Protein AF-A0A7W1HF82-F1 (afdb_monomer)

Sequence (136 aa):
MPLNVRRFCTSILLIFTVSILTFAQTLGDVMRERVAKAKAFIAIRNYNAAIYELENIRRETSDPTVNGVINVLLVNSFLEQGDYKRAQDFLTELSKSNKQGAAANYLAAAGQVVKGTRNQIERYRALGLSVADRNL

Mean predicted aligned error: 10.65 Å

Foldseek 3Di:
DDPVVVVVVVVVVVVVVVVVVVPCCDPVNVLVVLLVVLVVCVVVLVLVVSLVSLVVSCVVDPDPVSVLSSLQSNLLSCVSVVVVVVNVVSLVVLVPDPDVCSVVSSVSNVVSVVVSVVVVQVVCVVVVHHPPDPPD

Nearest PDB structures (foldseek):
  2xev-assembly1_A  TM=6.639E-01  e=3.266E-01  Xanthomonas campestris
  3qky-assembly1_A  TM=6.541E-01  e=5.339E-01  Rhodothermus marinus DSM 4252
  4lct-assembly1_A  TM=6.689E-01  e=9.737E-01  Arabidopsis thaliana
  4lct-assembly2_D  TM=6.231E-01  e=9.737E-01  Arabidopsis thaliana
  5efr-assembly1_A  TM=5.775E-01  e=1.507E+00  Rhodothermus marinus

Solvent-accessible surface area (backbone atoms only — not comparable to full-atom values): 7638 Å² total; per-residue (Å²): 133,71,74,68,58,60,58,53,52,51,52,52,50,48,51,51,53,55,59,57,69,76,69,68,75,47,76,67,53,56,52,50,50,52,53,50,53,27,51,52,26,48,74,72,66,38,37,70,64,17,48,54,51,44,55,51,51,53,74,74,50,86,52,68,68,61,45,40,55,42,49,30,53,46,35,42,39,27,52,77,72,65,38,54,65,61,33,51,53,52,50,53,51,35,67,69,42,87,52,91,62,22,69,60,40,31,51,56,24,51,48,41,55,57,50,50,52,50,56,50,52,52,54,37,44,75,72,74,45,56,94,82,51,89,86,119

pLDDT: mean 84.35, std 15.28, range [48.22, 97.81]

Structure (mmCIF, N/CA/C/O backbone):
data_AF-A0A7W1HF82-F1
#
_entry.id   AF-A0A7W1HF82-F1
#
loop_
_atom_site.group_PDB
_atom_site.id
_atom_site.type_symbol
_atom_site.label_atom_id
_atom_site.label_alt_id
_atom_site.label_comp_id
_atom_site.label_asym_id
_atom_site.label_entity_id
_atom_site.label_seq_id
_atom_site.pdbx_PDB_ins_code
_atom_site.Cartn_x
_atom_site.Cartn_y
_atom_site.Cartn_z
_atom_site.occupancy
_atom_site.B_iso_or_equiv
_atom_site.auth_seq_id
_atom_site.auth_comp_id
_atom_site.auth_asym_id
_atom_site.auth_atom_id
_atom_site.pdbx_PDB_model_num
ATOM 1 N N . MET A 1 1 ? 43.810 -28.353 -42.977 1.00 57.53 1 MET A N 1
ATOM 2 C CA . MET A 1 1 ? 43.578 -27.633 -41.702 1.00 57.53 1 MET A CA 1
ATOM 3 C C . MET A 1 1 ? 43.401 -28.653 -40.582 1.00 57.53 1 MET A C 1
ATOM 5 O O . MET A 1 1 ? 42.620 -29.578 -40.780 1.00 57.53 1 MET A O 1
ATOM 9 N N . PRO A 1 2 ? 44.132 -28.548 -39.459 1.00 58.28 2 PRO A N 1
ATOM 10 C CA . PRO A 1 2 ? 44.106 -29.558 -38.401 1.00 58.28 2 PRO A CA 1
ATOM 11 C C . PRO A 1 2 ? 42.778 -29.521 -37.622 1.00 58.28 2 PRO A C 1
ATOM 13 O O . PRO A 1 2 ? 42.306 -28.452 -37.232 1.00 58.28 2 PRO A O 1
ATOM 16 N N . LEU A 1 3 ? 42.178 -30.697 -37.389 1.00 56.59 3 LEU A N 1
ATOM 17 C CA . LEU A 1 3 ? 40.855 -30.889 -36.762 1.00 56.59 3 LEU A CA 1
ATOM 18 C C . LEU A 1 3 ? 40.679 -30.190 -35.395 1.00 56.59 3 LEU A C 1
ATOM 20 O O . LEU A 1 3 ? 39.550 -29.896 -35.002 1.00 56.59 3 LEU A O 1
ATOM 24 N N . ASN A 1 4 ? 41.776 -29.902 -34.686 1.00 57.59 4 ASN A N 1
ATOM 25 C CA . ASN A 1 4 ? 41.755 -29.273 -33.362 1.00 57.59 4 ASN A CA 1
ATOM 26 C C . ASN A 1 4 ? 41.256 -27.819 -33.365 1.00 57.59 4 ASN A C 1
ATOM 28 O O . ASN A 1 4 ? 40.646 -27.393 -32.390 1.00 57.59 4 ASN A O 1
ATOM 32 N N . VAL A 1 5 ? 41.429 -27.070 -34.460 1.00 56.94 5 VAL A N 1
ATOM 33 C CA . VAL A 1 5 ? 41.016 -25.651 -34.529 1.00 56.94 5 VAL A CA 1
ATOM 34 C C . VAL A 1 5 ? 39.493 -25.517 -34.643 1.00 56.94 5 VAL A C 1
ATOM 36 O O . VAL A 1 5 ? 38.888 -24.634 -34.039 1.00 56.94 5 VAL A O 1
ATOM 39 N N . ARG A 1 6 ? 38.844 -26.451 -35.352 1.00 55.50 6 ARG A N 1
ATOM 40 C CA . ARG A 1 6 ? 37.384 -26.463 -35.539 1.00 55.50 6 ARG A CA 1
ATOM 41 C C . ARG A 1 6 ? 36.634 -26.705 -34.228 1.00 55.50 6 ARG A C 1
ATOM 43 O O . ARG A 1 6 ? 35.646 -26.028 -33.981 1.00 55.50 6 ARG A O 1
ATOM 50 N N . ARG A 1 7 ? 37.127 -27.621 -33.384 1.00 56.50 7 ARG A N 1
ATOM 51 C CA . ARG A 1 7 ? 36.520 -27.936 -32.076 1.00 56.50 7 ARG A CA 1
ATOM 52 C C . ARG A 1 7 ? 36.681 -26.798 -31.067 1.00 56.50 7 ARG A C 1
ATOM 54 O O . ARG A 1 7 ? 35.771 -26.537 -30.286 1.00 56.50 7 ARG A O 1
ATOM 61 N N . PHE A 1 8 ? 37.812 -26.096 -31.119 1.00 59.34 8 PHE A N 1
ATOM 62 C CA . PHE A 1 8 ? 38.079 -24.954 -30.247 1.00 59.34 8 PHE A CA 1
ATOM 63 C C . PHE A 1 8 ? 37.185 -23.754 -30.594 1.00 59.34 8 PHE A C 1
ATOM 65 O O . PHE A 1 8 ? 36.561 -23.174 -29.709 1.00 59.34 8 PHE A O 1
ATOM 72 N N . CYS A 1 9 ? 37.025 -23.443 -31.887 1.00 57.34 9 CYS A N 1
ATOM 73 C CA . CYS A 1 9 ? 36.110 -22.391 -32.337 1.00 57.34 9 CYS A CA 1
ATOM 74 C C . CYS A 1 9 ? 34.643 -22.708 -32.025 1.00 57.34 9 CYS A C 1
ATOM 76 O O . CYS A 1 9 ? 33.918 -21.808 -31.615 1.00 57.34 9 CYS A O 1
ATOM 78 N N . THR A 1 10 ? 34.199 -23.964 -32.161 1.00 60.69 10 THR A N 1
ATOM 79 C CA . THR A 1 10 ? 32.814 -24.328 -31.823 1.00 60.69 10 THR A CA 1
ATOM 80 C C . THR A 1 10 ? 32.532 -24.216 -30.330 1.00 60.69 10 THR A C 1
ATOM 82 O O . THR A 1 10 ? 31.460 -23.747 -29.969 1.00 60.69 10 THR A O 1
ATOM 85 N N . SER A 1 11 ? 33.479 -24.576 -29.456 1.00 58.91 11 SER A N 1
ATOM 86 C CA . SER A 1 11 ? 33.289 -24.442 -28.005 1.00 58.91 11 SER A CA 1
ATOM 87 C C . SER A 1 11 ? 33.303 -22.986 -27.544 1.00 58.91 11 SER A C 1
ATOM 89 O O . SER A 1 11 ? 32.478 -22.611 -26.718 1.00 58.91 11 SER A O 1
ATOM 91 N N . ILE A 1 12 ? 34.181 -22.145 -28.103 1.00 60.81 12 ILE A N 1
ATOM 92 C CA . ILE A 1 12 ? 34.196 -20.707 -27.793 1.00 60.81 12 ILE A CA 1
ATOM 93 C C . ILE A 1 12 ? 32.895 -20.051 -28.259 1.00 60.81 12 ILE A C 1
ATOM 95 O O . ILE A 1 12 ? 32.305 -19.284 -27.506 1.00 60.81 12 ILE A O 1
ATOM 99 N N . LEU A 1 13 ? 32.410 -20.390 -29.456 1.00 58.94 13 LEU A N 1
ATOM 100 C CA . LEU A 1 13 ? 31.159 -19.848 -29.984 1.00 58.94 13 LEU A CA 1
ATOM 101 C C . LEU A 1 13 ? 29.948 -20.302 -29.154 1.00 58.94 13 LEU A C 1
ATOM 103 O O . LEU A 1 13 ? 29.063 -19.496 -28.894 1.00 58.94 13 LEU A O 1
ATOM 107 N N . LEU A 1 14 ? 29.942 -21.550 -28.668 1.00 57.41 14 LEU A N 1
ATOM 108 C CA . LEU A 1 14 ? 28.874 -22.082 -27.817 1.00 57.41 14 LEU A CA 1
ATOM 109 C C . LEU A 1 14 ? 28.864 -21.399 -26.439 1.00 57.41 14 LEU A C 1
ATOM 111 O O . LEU A 1 14 ? 27.808 -20.957 -25.991 1.00 57.41 14 LEU A O 1
ATOM 115 N N . ILE A 1 15 ? 30.033 -21.201 -25.819 1.00 59.25 15 ILE A N 1
ATOM 116 C CA . ILE A 1 15 ? 30.168 -20.425 -24.574 1.00 59.25 15 ILE A CA 1
ATOM 117 C C . ILE A 1 15 ? 29.694 -18.983 -24.793 1.00 59.25 15 ILE A C 1
ATOM 119 O O . ILE A 1 15 ? 28.916 -18.473 -23.993 1.00 59.25 15 ILE A O 1
ATOM 123 N N . PHE A 1 16 ? 30.071 -18.353 -25.908 1.00 53.25 16 PHE A N 1
ATOM 124 C CA . PHE A 1 16 ? 29.639 -16.992 -26.231 1.00 53.25 16 PHE A CA 1
ATOM 125 C C . PHE A 1 16 ? 28.116 -16.903 -26.432 1.00 53.25 16 PHE A C 1
ATOM 127 O O . PHE A 1 16 ? 27.483 -15.984 -25.923 1.00 53.25 16 PHE A O 1
ATOM 134 N N . THR A 1 17 ? 27.492 -17.886 -27.092 1.00 51.75 17 THR A N 1
ATOM 135 C CA . THR A 1 17 ? 26.026 -17.925 -27.254 1.00 51.75 17 THR A CA 1
ATOM 136 C C . THR A 1 17 ? 25.278 -18.213 -25.952 1.00 51.75 17 THR A C 1
ATOM 138 O O . THR A 1 17 ? 24.205 -17.655 -25.738 1.00 51.75 17 THR A O 1
ATOM 141 N N . VAL A 1 18 ? 25.849 -19.019 -25.049 1.00 54.62 18 VAL A N 1
ATOM 142 C CA . VAL A 1 18 ? 25.272 -19.278 -23.718 1.00 54.62 18 VAL A CA 1
ATOM 143 C C . VAL A 1 18 ? 25.401 -18.044 -22.818 1.00 54.62 18 VAL A C 1
ATOM 145 O O . VAL A 1 18 ? 24.467 -17.736 -22.083 1.00 54.62 18 VAL A O 1
ATOM 148 N N . SER A 1 19 ? 26.496 -17.285 -22.925 1.00 50.91 19 SER A N 1
ATOM 149 C CA . SER A 1 19 ? 26.686 -16.018 -22.203 1.00 50.91 19 SER A CA 1
ATOM 150 C C . SER A 1 19 ? 25.795 -14.877 -22.707 1.00 50.91 19 SER A C 1
ATOM 152 O O . SER A 1 19 ? 25.441 -14.003 -21.922 1.00 50.91 19 SER A O 1
ATOM 154 N N . ILE A 1 20 ? 25.403 -14.870 -23.986 1.00 52.31 20 ILE A N 1
ATOM 155 C CA . ILE A 1 20 ? 24.463 -13.869 -24.523 1.00 52.31 20 ILE A CA 1
ATOM 156 C C . ILE A 1 20 ? 23.013 -14.198 -24.119 1.00 52.31 20 ILE A C 1
ATOM 158 O O . ILE A 1 20 ? 22.216 -13.284 -23.914 1.00 52.31 20 ILE A O 1
ATOM 162 N N . LEU A 1 21 ? 22.665 -15.480 -23.931 1.00 48.50 21 LEU A N 1
ATOM 163 C CA . LEU A 1 21 ? 21.313 -15.875 -23.512 1.00 48.50 21 LEU A CA 1
ATOM 164 C C . LEU A 1 21 ? 20.986 -15.522 -22.050 1.00 48.50 21 LEU A C 1
ATOM 166 O O . LEU A 1 21 ? 19.813 -15.390 -21.709 1.00 48.50 21 LEU A O 1
ATOM 170 N N . THR A 1 22 ? 21.989 -15.364 -21.183 1.00 48.22 22 THR A N 1
ATOM 171 C CA . THR A 1 22 ? 21.784 -15.056 -19.756 1.00 48.22 22 THR A CA 1
ATOM 172 C C . THR A 1 22 ? 21.674 -13.561 -19.445 1.00 48.22 22 THR A C 1
ATOM 174 O O . THR A 1 22 ? 21.414 -13.211 -18.297 1.00 48.22 22 THR A O 1
ATOM 177 N N . PHE A 1 23 ? 21.810 -12.673 -20.438 1.00 48.88 23 PHE A N 1
ATOM 178 C CA . PHE A 1 23 ? 21.820 -11.218 -20.227 1.00 48.88 23 PHE A CA 1
ATOM 179 C C . PHE A 1 23 ? 20.816 -10.452 -21.098 1.00 48.88 23 PHE A C 1
ATOM 181 O O . PHE A 1 23 ? 21.070 -9.338 -21.548 1.00 48.88 23 PHE A O 1
ATOM 188 N N . ALA A 1 24 ? 19.640 -11.037 -21.308 1.00 50.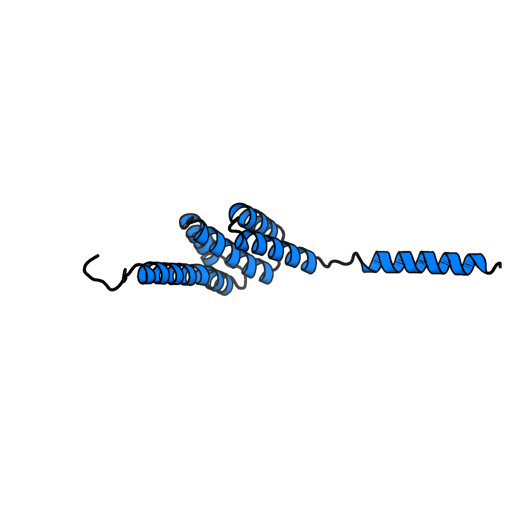09 24 ALA A N 1
ATOM 189 C CA . ALA A 1 24 ? 18.473 -10.323 -21.813 1.00 50.09 24 ALA A CA 1
ATOM 190 C C . ALA A 1 24 ? 17.378 -10.284 -20.738 1.00 50.09 24 ALA A C 1
ATOM 192 O O . ALA A 1 24 ? 16.240 -10.666 -20.993 1.00 50.09 24 ALA A O 1
ATOM 193 N N . GLN A 1 25 ? 17.710 -9.848 -19.514 1.00 57.31 25 GLN A N 1
ATOM 194 C CA . GLN A 1 25 ? 16.658 -9.388 -18.607 1.00 57.31 25 GLN A CA 1
ATOM 195 C C . GLN A 1 25 ? 16.015 -8.175 -19.272 1.00 57.31 25 GLN A C 1
ATOM 197 O O . GLN A 1 25 ? 16.652 -7.134 -19.451 1.00 57.31 25 GLN A O 1
ATOM 202 N N . THR A 1 26 ? 14.764 -8.317 -19.697 1.00 69.69 26 THR A N 1
ATOM 203 C CA . THR A 1 26 ? 14.035 -7.176 -20.238 1.00 69.69 26 THR A CA 1
ATOM 204 C C . THR A 1 26 ? 13.833 -6.160 -19.112 1.00 69.69 26 THR A C 1
ATOM 206 O O . THR A 1 26 ? 13.764 -6.521 -17.936 1.00 69.69 26 THR A O 1
ATOM 209 N N . LEU A 1 27 ? 13.709 -4.872 -19.439 1.00 71.69 27 LEU A N 1
ATOM 210 C CA . LEU A 1 27 ? 13.445 -3.832 -18.435 1.00 71.69 27 LEU A CA 1
ATOM 211 C C . LEU A 1 27 ? 12.202 -4.162 -17.574 1.00 71.69 27 LEU A C 1
ATOM 213 O O . LEU A 1 27 ? 12.150 -3.827 -16.392 1.00 71.69 27 LEU A O 1
ATOM 217 N N . GLY A 1 28 ? 11.232 -4.888 -18.141 1.00 75.75 28 GLY A N 1
ATOM 218 C CA . GLY A 1 28 ? 10.065 -5.398 -17.422 1.00 75.75 28 GLY A CA 1
ATOM 219 C C . GLY A 1 28 ? 10.388 -6.467 -16.370 1.00 75.75 28 GLY A C 1
ATOM 220 O O . GLY A 1 28 ? 9.766 -6.467 -15.306 1.00 75.75 28 GLY A O 1
ATOM 221 N N . ASP A 1 29 ? 11.368 -7.338 -16.617 1.00 83.38 29 ASP A N 1
ATOM 222 C CA . ASP A 1 29 ? 11.796 -8.365 -15.656 1.00 83.38 29 ASP A CA 1
ATOM 223 C C . ASP A 1 29 ? 12.480 -7.731 -14.445 1.00 83.38 29 ASP A C 1
ATOM 225 O O . ASP A 1 29 ? 12.139 -8.049 -13.305 1.00 83.38 29 ASP A O 1
ATOM 229 N N . VAL A 1 30 ? 13.351 -6.747 -14.688 1.00 86.88 30 VAL A N 1
ATOM 230 C CA . VAL A 1 30 ? 14.018 -5.976 -13.628 1.00 86.88 30 VAL A CA 1
ATOM 231 C C . VAL A 1 30 ? 12.990 -5.254 -12.754 1.00 86.88 30 VAL A C 1
ATOM 233 O O . VAL A 1 30 ? 13.052 -5.308 -11.525 1.00 86.88 30 VAL A O 1
ATOM 236 N N . MET A 1 31 ? 11.993 -4.606 -13.362 1.00 88.19 31 MET A N 1
ATOM 237 C CA . MET A 1 31 ? 10.948 -3.911 -12.602 1.00 88.19 31 MET A CA 1
ATOM 238 C C . MET A 1 31 ? 10.078 -4.880 -11.798 1.00 88.19 31 MET A C 1
ATOM 240 O O . MET A 1 31 ? 9.731 -4.592 -10.651 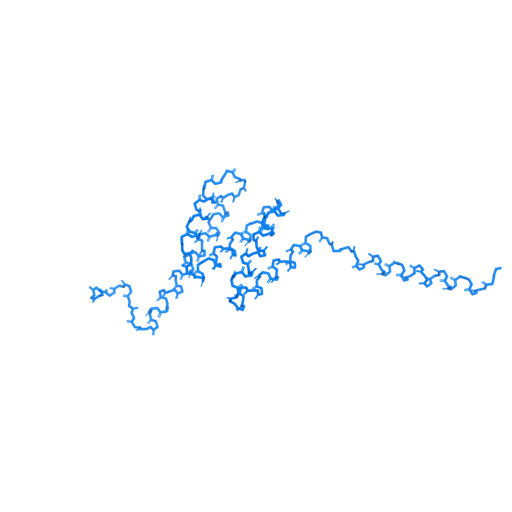1.00 88.19 31 MET A O 1
ATOM 244 N N . ARG A 1 32 ? 9.762 -6.055 -12.352 1.00 89.25 32 ARG A N 1
ATOM 245 C CA . ARG A 1 32 ? 9.016 -7.096 -11.637 1.00 89.25 32 ARG A CA 1
ATOM 246 C C . ARG A 1 32 ? 9.784 -7.605 -10.421 1.00 89.25 32 ARG A C 1
ATOM 248 O O . ARG A 1 32 ? 9.185 -7.757 -9.357 1.00 89.25 32 ARG A O 1
ATOM 255 N N . GLU A 1 33 ? 11.085 -7.837 -10.564 1.00 92.69 33 GLU A N 1
ATOM 256 C CA . GLU A 1 33 ? 11.957 -8.267 -9.472 1.00 92.69 33 GLU A CA 1
ATOM 257 C C . GLU A 1 33 ? 12.022 -7.213 -8.360 1.00 92.69 33 GLU A C 1
ATOM 259 O O . GLU A 1 33 ? 11.853 -7.533 -7.182 1.00 92.69 33 GLU A O 1
ATOM 264 N N . ARG A 1 34 ? 12.142 -5.932 -8.718 1.00 94.56 34 ARG A N 1
ATOM 265 C CA . ARG A 1 34 ? 12.126 -4.832 -7.741 1.00 94.56 34 ARG A CA 1
ATOM 266 C C . ARG A 1 34 ? 10.792 -4.700 -7.014 1.00 94.56 34 ARG A C 1
ATOM 268 O O . ARG A 1 34 ? 10.767 -4.534 -5.795 1.00 94.56 34 ARG A O 1
ATOM 275 N N . VAL A 1 35 ? 9.671 -4.849 -7.722 1.00 95.06 35 VAL A N 1
ATOM 276 C CA . VAL A 1 35 ? 8.346 -4.899 -7.085 1.00 95.06 35 VAL A CA 1
ATOM 277 C C . VAL A 1 35 ? 8.233 -6.119 -6.161 1.00 95.06 35 VAL A C 1
ATOM 279 O O . VAL A 1 35 ? 7.670 -6.009 -5.071 1.00 95.06 35 VAL A O 1
ATOM 282 N N . ALA A 1 36 ? 8.780 -7.275 -6.545 1.00 96.06 36 ALA A N 1
ATOM 283 C CA . ALA A 1 36 ? 8.808 -8.462 -5.690 1.00 96.06 36 ALA A CA 1
ATOM 284 C C . ALA A 1 36 ? 9.650 -8.236 -4.423 1.00 96.06 36 ALA A C 1
ATOM 286 O O . ALA A 1 36 ? 9.210 -8.583 -3.326 1.00 96.06 36 ALA A O 1
ATOM 287 N N . LYS A 1 37 ? 10.801 -7.568 -4.545 1.00 96.31 37 LYS A N 1
ATOM 288 C CA . LYS A 1 37 ? 11.641 -7.154 -3.415 1.00 96.31 37 LYS A CA 1
ATOM 289 C C . LYS A 1 37 ? 10.892 -6.222 -2.459 1.00 96.31 37 LYS A C 1
ATOM 291 O O . LYS A 1 37 ? 10.889 -6.458 -1.253 1.00 96.31 37 LYS A O 1
ATOM 296 N N . ALA A 1 38 ? 10.188 -5.215 -2.978 1.00 96.81 38 ALA A N 1
ATOM 297 C CA . ALA A 1 38 ? 9.348 -4.345 -2.157 1.00 96.81 38 ALA A CA 1
ATOM 298 C C . ALA A 1 38 ? 8.248 -5.127 -1.416 1.00 96.81 38 ALA A C 1
ATOM 300 O O . ALA A 1 38 ? 8.034 -4.918 -0.222 1.00 96.81 38 ALA A O 1
ATOM 301 N N . LYS A 1 39 ? 7.592 -6.086 -2.084 1.00 96.50 39 LYS A N 1
ATOM 302 C CA . LYS A 1 39 ? 6.606 -6.974 -1.444 1.00 96.50 39 LYS A CA 1
ATOM 303 C C . LYS A 1 39 ? 7.223 -7.828 -0.334 1.00 96.50 39 LYS A C 1
ATOM 305 O O . LYS A 1 39 ? 6.576 -8.027 0.691 1.00 96.50 39 LYS A O 1
ATOM 310 N N . ALA A 1 40 ? 8.458 -8.297 -0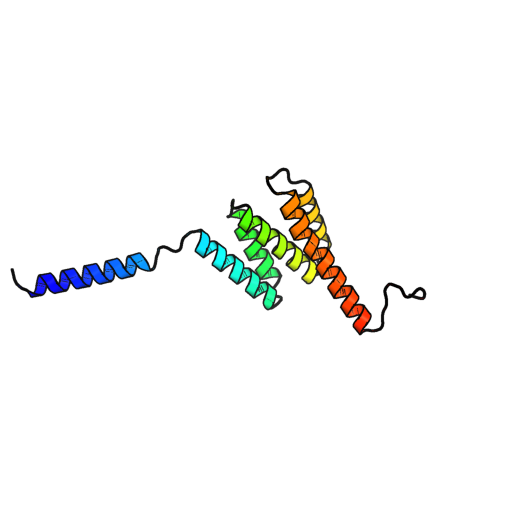.503 1.00 97.81 40 ALA A N 1
ATOM 311 C CA . ALA A 1 40 ? 9.168 -9.031 0.541 1.00 97.81 40 ALA A CA 1
ATOM 312 C C . ALA A 1 40 ? 9.420 -8.152 1.779 1.00 97.81 40 ALA A C 1
A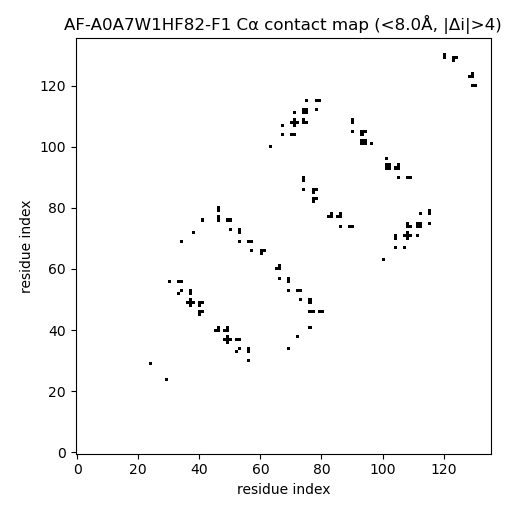TOM 314 O O . ALA A 1 40 ? 9.178 -8.603 2.896 1.00 97.81 40 ALA A O 1
ATOM 315 N N . PHE A 1 41 ? 9.805 -6.881 1.595 1.00 97.81 41 PHE A N 1
ATOM 316 C CA . PHE A 1 41 ? 9.927 -5.930 2.706 1.00 97.81 41 PHE A CA 1
ATOM 317 C C . PHE A 1 41 ? 8.600 -5.711 3.445 1.00 97.81 41 PHE A C 1
ATOM 319 O O . 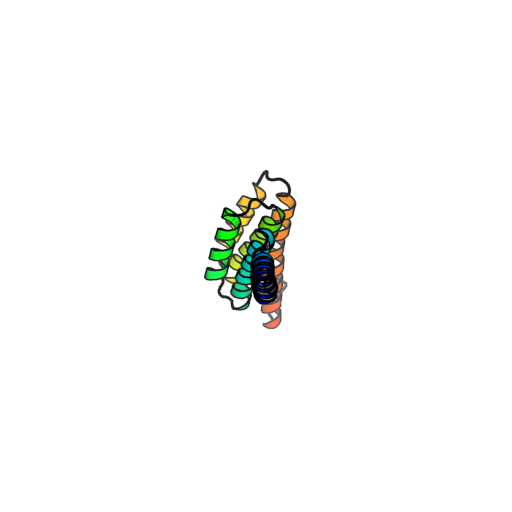PHE A 1 41 ? 8.586 -5.714 4.676 1.00 97.81 41 PHE A O 1
ATOM 326 N N . ILE A 1 42 ? 7.484 -5.590 2.717 1.00 96.44 42 ILE A N 1
ATOM 327 C CA . ILE A 1 42 ? 6.141 -5.495 3.314 1.00 96.44 42 ILE A CA 1
ATOM 328 C C . ILE A 1 42 ? 5.822 -6.756 4.129 1.00 96.44 42 ILE A C 1
ATOM 330 O O . ILE A 1 42 ? 5.343 -6.650 5.256 1.00 96.44 42 ILE A O 1
ATOM 334 N N . ALA A 1 43 ? 6.126 -7.946 3.599 1.00 96.38 43 ALA A N 1
ATOM 335 C CA . ALA A 1 43 ? 5.842 -9.218 4.266 1.00 96.38 43 ALA A CA 1
ATOM 336 C C . ALA A 1 43 ? 6.560 -9.358 5.620 1.00 96.38 43 ALA A C 1
ATOM 338 O O . ALA A 1 43 ? 5.981 -9.876 6.572 1.00 96.38 43 ALA A O 1
ATOM 339 N N . ILE A 1 44 ? 7.788 -8.841 5.730 1.00 96.81 44 ILE A N 1
ATOM 340 C CA . ILE A 1 44 ? 8.549 -8.811 6.991 1.00 96.81 44 ILE A CA 1
ATOM 341 C C . ILE A 1 44 ? 8.293 -7.543 7.826 1.00 96.81 44 ILE A C 1
ATOM 343 O O . ILE A 1 44 ? 9.034 -7.272 8.768 1.00 96.81 44 ILE A O 1
ATOM 347 N N . ARG A 1 45 ? 7.263 -6.752 7.488 1.00 95.06 45 ARG A N 1
ATOM 348 C CA . ARG A 1 45 ? 6.883 -5.485 8.147 1.00 95.06 45 ARG A CA 1
ATOM 349 C C . ARG A 1 45 ? 7.971 -4.403 8.141 1.00 95.06 45 ARG A C 1
ATOM 351 O O . ARG A 1 45 ? 7.912 -3.452 8.918 1.00 95.06 45 ARG A O 1
ATOM 358 N N . ASN A 1 46 ? 8.945 -4.493 7.235 1.00 97.00 46 ASN A N 1
ATOM 359 C CA . ASN A 1 46 ? 9.934 -3.439 7.018 1.00 97.00 46 ASN A CA 1
ATOM 360 C C . ASN A 1 46 ? 9.394 -2.397 6.028 1.00 97.00 46 ASN A C 1
ATOM 362 O O . ASN A 1 46 ? 9.838 -2.275 4.885 1.00 97.00 46 ASN A O 1
ATOM 366 N N . TYR A 1 47 ? 8.399 -1.640 6.478 1.00 96.69 47 TYR A N 1
ATOM 367 C CA . TYR A 1 47 ? 7.685 -0.689 5.630 1.00 96.69 47 TYR A CA 1
ATOM 368 C C . TYR A 1 47 ? 8.556 0.496 5.181 1.00 96.69 47 TYR A C 1
ATOM 370 O O . TYR A 1 47 ? 8.358 1.004 4.084 1.00 96.69 47 TYR A O 1
ATOM 378 N N . ASN A 1 48 ? 9.573 0.891 5.958 1.00 96.81 48 ASN A N 1
ATOM 379 C CA . ASN A 1 48 ? 10.498 1.962 5.563 1.00 96.81 48 ASN A CA 1
ATOM 380 C C . ASN A 1 48 ? 11.301 1.579 4.311 1.00 96.81 48 ASN A C 1
ATOM 382 O O . ASN A 1 48 ? 11.378 2.359 3.362 1.00 96.81 48 ASN A O 1
ATOM 386 N N . ALA A 1 49 ? 11.851 0.360 4.285 1.00 96.81 49 ALA A N 1
ATOM 387 C CA . ALA A 1 49 ? 12.564 -0.155 3.119 1.00 96.81 49 ALA A CA 1
ATOM 388 C C . ALA A 1 49 ? 11.623 -0.370 1.923 1.00 96.81 49 ALA A C 1
ATOM 390 O O . ALA A 1 49 ? 11.989 -0.054 0.790 1.00 96.81 49 ALA A O 1
ATOM 391 N N . ALA A 1 50 ? 10.400 -0.854 2.172 1.00 97.38 50 ALA A N 1
ATOM 392 C CA . ALA A 1 50 ? 9.387 -1.008 1.131 1.00 97.38 50 ALA A CA 1
ATOM 393 C C . ALA A 1 50 ? 9.036 0.332 0.471 1.00 97.38 50 ALA A C 1
ATOM 395 O O . ALA A 1 50 ? 9.094 0.440 -0.749 1.00 97.38 50 ALA A O 1
ATOM 396 N N . ILE A 1 51 ? 8.720 1.358 1.267 1.00 97.31 51 ILE A N 1
ATOM 397 C CA . ILE A 1 51 ? 8.370 2.699 0.779 1.00 97.31 51 ILE A CA 1
ATOM 398 C C . ILE A 1 51 ? 9.522 3.289 -0.034 1.00 97.31 51 ILE A C 1
ATOM 400 O O . ILE A 1 51 ? 9.289 3.818 -1.117 1.00 97.31 51 ILE A O 1
ATOM 404 N N . TYR A 1 52 ? 10.759 3.168 0.453 1.00 97.06 52 TYR A N 1
ATOM 405 C CA . TYR A 1 52 ? 11.934 3.664 -0.260 1.00 97.06 52 TYR A CA 1
ATOM 406 C C . TYR A 1 52 ? 12.086 3.021 -1.648 1.00 97.06 52 TYR A C 1
ATOM 408 O O . TYR A 1 52 ? 12.224 3.728 -2.646 1.00 97.06 52 TYR A O 1
ATOM 416 N N . GLU A 1 53 ? 12.018 1.689 -1.728 1.00 96.94 53 GLU A N 1
ATOM 417 C CA . GLU A 1 53 ? 12.129 0.975 -3.005 1.00 96.94 53 GLU A CA 1
ATOM 418 C C . GLU A 1 53 ? 10.960 1.329 -3.941 1.00 96.94 53 GLU A C 1
ATOM 420 O O . GLU A 1 53 ? 11.180 1.610 -5.116 1.00 96.94 53 GLU A O 1
ATOM 425 N N . LEU A 1 54 ? 9.728 1.386 -3.426 1.00 96.81 54 LEU A N 1
ATOM 426 C CA . LEU A 1 54 ? 8.532 1.714 -4.208 1.00 96.81 54 LEU A CA 1
ATOM 427 C C . LEU A 1 54 ? 8.563 3.139 -4.778 1.00 96.81 54 LEU A C 1
ATOM 429 O O . LEU A 1 54 ? 8.233 3.327 -5.948 1.00 96.81 54 LEU A O 1
ATOM 433 N N . GLU A 1 55 ? 8.980 4.134 -3.992 1.00 95.31 55 GLU A N 1
ATOM 434 C CA . GLU A 1 55 ? 9.119 5.518 -4.467 1.00 95.31 55 GLU A CA 1
ATOM 435 C C . GLU A 1 55 ? 10.223 5.648 -5.522 1.00 95.31 55 GLU A C 1
ATOM 437 O O . GLU A 1 55 ? 10.065 6.406 -6.480 1.00 95.31 55 GLU A O 1
ATOM 442 N N . ASN A 1 56 ? 11.314 4.884 -5.400 1.00 95.88 56 ASN A N 1
ATOM 443 C CA . ASN A 1 56 ? 12.342 4.839 -6.439 1.00 95.88 56 ASN A CA 1
ATOM 444 C C . ASN A 1 56 ? 11.784 4.254 -7.742 1.00 95.88 56 ASN A C 1
ATOM 446 O O . ASN A 1 56 ? 11.880 4.902 -8.782 1.00 95.88 56 ASN A O 1
ATOM 450 N N . ILE A 1 57 ? 11.104 3.100 -7.688 1.00 95.06 57 ILE A N 1
ATOM 451 C CA . ILE A 1 57 ? 10.495 2.504 -8.889 1.00 95.06 57 ILE A CA 1
ATOM 452 C C . ILE A 1 57 ? 9.500 3.485 -9.530 1.00 95.06 57 ILE A C 1
ATOM 454 O O . ILE A 1 57 ? 9.523 3.672 -10.744 1.00 95.06 57 ILE A O 1
ATOM 458 N N . ARG A 1 58 ? 8.661 4.155 -8.728 1.00 92.38 58 ARG A N 1
ATOM 459 C CA . ARG A 1 58 ? 7.672 5.141 -9.203 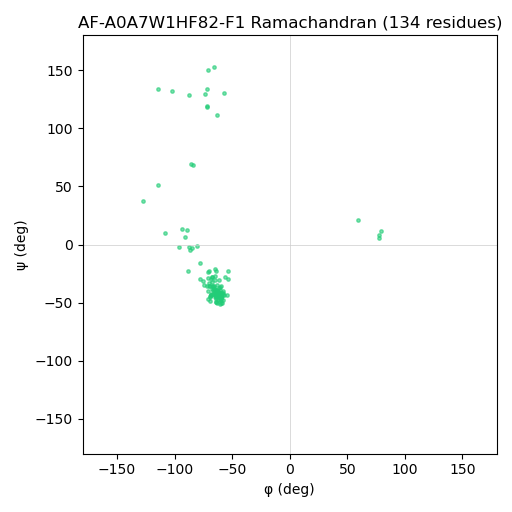1.00 92.38 58 ARG A CA 1
ATOM 460 C C . ARG A 1 58 ? 8.309 6.317 -9.950 1.00 92.38 58 ARG A C 1
ATOM 462 O O . ARG A 1 58 ? 7.711 6.829 -10.891 1.00 92.38 58 ARG A O 1
ATOM 469 N N . ARG A 1 59 ? 9.499 6.763 -9.536 1.00 92.25 59 ARG A N 1
ATOM 470 C CA . ARG A 1 59 ? 10.244 7.846 -10.209 1.00 92.25 59 ARG A CA 1
ATOM 471 C C . ARG A 1 59 ? 10.892 7.389 -11.511 1.00 92.25 59 ARG A C 1
ATOM 473 O O . ARG A 1 59 ? 11.051 8.192 -12.422 1.00 92.25 59 ARG A O 1
ATOM 480 N N . GLU A 1 60 ? 11.279 6.122 -11.579 1.00 91.25 60 GLU A N 1
ATOM 481 C CA . GLU A 1 60 ? 11.997 5.544 -12.716 1.00 91.25 60 GLU A CA 1
ATOM 482 C C . GLU A 1 60 ? 11.060 5.001 -13.805 1.00 91.25 60 GLU A C 1
ATOM 484 O O . GLU A 1 60 ? 11.464 4.883 -14.961 1.00 91.25 60 GLU A O 1
ATOM 489 N N . THR A 1 61 ? 9.811 4.667 -13.462 1.00 88.75 61 THR A N 1
ATOM 490 C CA . THR A 1 61 ? 8.861 4.042 -14.388 1.00 88.75 61 THR A CA 1
ATOM 491 C C . THR A 1 61 ? 7.817 5.013 -14.938 1.00 88.75 61 THR A C 1
ATOM 493 O O . THR A 1 61 ? 7.124 5.725 -14.208 1.00 88.75 61 THR A O 1
ATOM 496 N N . SER A 1 62 ? 7.633 4.987 -16.256 1.00 86.50 62 SER A N 1
ATOM 497 C CA . SER A 1 62 ? 6.515 5.640 -16.945 1.00 86.50 62 SER A CA 1
ATOM 498 C C . SER A 1 62 ? 5.350 4.684 -17.230 1.00 86.50 62 SER A C 1
ATOM 500 O O . SER A 1 62 ? 4.316 5.125 -17.731 1.00 86.50 62 SER A O 1
ATOM 502 N N . ASP A 1 63 ? 5.479 3.396 -16.887 1.00 87.38 63 ASP A N 1
ATOM 503 C CA . ASP A 1 63 ? 4.449 2.390 -17.149 1.00 87.38 63 ASP A CA 1
ATOM 504 C C . ASP A 1 63 ? 3.238 2.609 -16.216 1.00 87.38 63 ASP A C 1
ATOM 506 O O . ASP A 1 63 ? 3.377 2.552 -14.985 1.00 87.38 63 ASP A O 1
ATOM 510 N N . PRO A 1 64 ? 2.034 2.868 -16.759 1.00 85.75 64 PRO A N 1
ATOM 511 C CA . PRO A 1 64 ? 0.839 3.110 -15.955 1.00 85.75 64 PRO A CA 1
ATOM 512 C C . PRO A 1 64 ? 0.403 1.882 -15.141 1.00 85.75 64 PRO A C 1
ATOM 514 O O . PRO A 1 64 ? -0.132 2.043 -14.043 1.00 85.75 64 PRO A O 1
ATOM 517 N N . THR A 1 65 ? 0.663 0.668 -15.630 1.00 87.56 65 THR A N 1
ATOM 518 C CA . THR A 1 65 ? 0.307 -0.592 -14.960 1.00 87.56 65 THR A CA 1
ATOM 519 C C . THR A 1 65 ? 1.175 -0.808 -13.728 1.00 87.56 65 THR A C 1
ATOM 521 O O . THR A 1 65 ? 0.671 -1.093 -12.639 1.00 87.56 65 THR A O 1
ATOM 524 N N . VAL A 1 66 ? 2.489 -0.619 -13.882 1.00 89.88 66 VAL A N 1
ATOM 525 C CA . VAL A 1 66 ? 3.453 -0.725 -12.778 1.00 89.88 66 VAL A CA 1
ATOM 526 C C . VAL A 1 66 ? 3.173 0.354 -11.732 1.00 89.88 66 VAL A C 1
ATOM 528 O O . VAL A 1 66 ? 3.096 0.048 -10.541 1.00 89.88 66 VAL A O 1
ATOM 531 N N . ASN A 1 67 ? 2.914 1.590 -12.170 1.00 90.50 67 ASN A N 1
ATOM 532 C CA . ASN A 1 67 ? 2.522 2.684 -11.281 1.00 90.50 67 ASN A CA 1
ATOM 533 C C . ASN A 1 67 ? 1.244 2.371 -10.488 1.00 9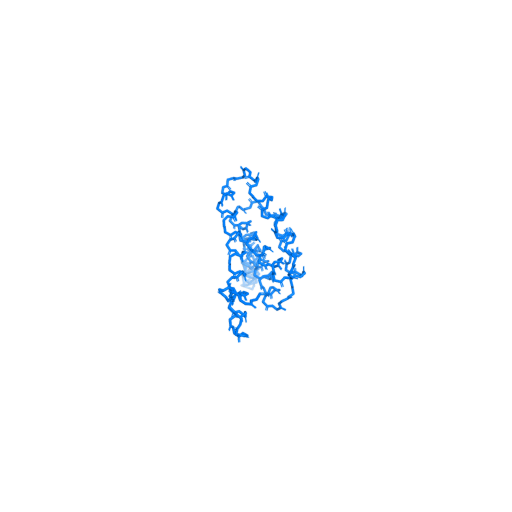0.50 67 ASN A C 1
ATOM 535 O O . ASN A 1 67 ? 1.196 2.636 -9.288 1.00 90.50 67 ASN A O 1
ATOM 539 N N . GLY A 1 68 ? 0.232 1.762 -11.112 1.00 90.38 68 GLY A N 1
ATOM 540 C CA . GLY A 1 68 ? -0.985 1.334 -10.418 1.00 90.38 68 GLY A CA 1
ATOM 541 C C . GLY A 1 68 ? -0.695 0.370 -9.263 1.00 90.38 68 GLY A C 1
ATOM 542 O O . GLY A 1 68 ? -1.155 0.586 -8.140 1.00 90.38 68 GLY A O 1
ATOM 543 N N . VAL A 1 69 ? 0.133 -0.652 -9.504 1.00 93.19 69 VAL A N 1
ATOM 544 C CA . VAL A 1 69 ? 0.542 -1.613 -8.463 1.00 93.19 69 VAL A CA 1
ATOM 545 C C . VAL A 1 69 ? 1.321 -0.922 -7.343 1.00 93.19 69 VAL A C 1
ATOM 547 O O . VAL A 1 69 ? 1.055 -1.169 -6.167 1.00 93.19 69 VAL A O 1
ATOM 550 N N . ILE A 1 70 ? 2.261 -0.042 -7.689 1.00 95.25 70 ILE A N 1
ATOM 551 C CA . ILE A 1 70 ? 3.082 0.679 -6.710 1.00 95.25 70 ILE A CA 1
ATOM 552 C C . ILE A 1 70 ? 2.225 1.578 -5.823 1.00 95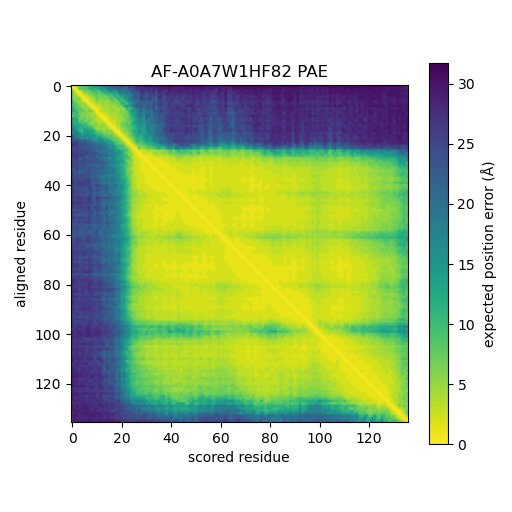.25 70 ILE A C 1
ATOM 554 O O . ILE A 1 70 ? 2.381 1.544 -4.606 1.00 95.25 70 ILE A O 1
ATOM 558 N N . ASN A 1 71 ? 1.285 2.324 -6.404 1.00 95.25 71 ASN A N 1
ATOM 559 C CA . ASN A 1 71 ? 0.390 3.208 -5.658 1.00 95.25 71 ASN A CA 1
ATOM 560 C C . ASN A 1 71 ? -0.412 2.439 -4.598 1.00 95.25 71 ASN A C 1
ATOM 562 O O . ASN A 1 71 ? -0.548 2.896 -3.464 1.00 95.25 71 ASN A O 1
ATOM 566 N N . VAL A 1 72 ? -0.899 1.242 -4.944 1.00 96.12 72 VAL A N 1
ATOM 567 C CA . VAL A 1 72 ? -1.605 0.358 -4.005 1.00 96.12 72 VAL A CA 1
ATOM 568 C C . VAL A 1 72 ? -0.682 -0.099 -2.872 1.00 96.12 72 VAL A C 1
ATOM 570 O O . VAL A 1 72 ? -1.078 -0.063 -1.706 1.00 96.12 72 VAL A O 1
ATOM 573 N N . LEU A 1 73 ? 0.546 -0.515 -3.194 1.00 96.62 73 LEU A N 1
ATOM 574 C CA . LEU A 1 73 ? 1.514 -0.975 -2.193 1.00 96.62 73 LEU A CA 1
ATOM 575 C C . LEU A 1 73 ? 1.994 0.158 -1.275 1.00 96.62 73 LEU A C 1
ATOM 577 O O . LEU A 1 73 ? 2.176 -0.073 -0.079 1.00 96.62 73 LEU A O 1
ATOM 581 N N . LEU A 1 74 ? 2.154 1.376 -1.799 1.00 97.00 74 LEU A N 1
ATOM 582 C CA . LEU A 1 74 ? 2.506 2.560 -1.013 1.00 97.00 74 LEU A CA 1
ATOM 583 C C . LEU A 1 74 ? 1.414 2.898 0.001 1.00 97.00 74 LEU A C 1
ATOM 585 O O . LEU A 1 74 ? 1.713 2.997 1.189 1.00 97.00 74 LEU A O 1
ATOM 589 N N . VAL A 1 75 ? 0.147 2.988 -0.426 1.00 97.00 75 VAL A N 1
ATOM 590 C CA . VAL A 1 75 ? -0.965 3.241 0.508 1.00 97.00 75 VAL A CA 1
ATOM 591 C C . VAL A 1 75 ? -1.062 2.139 1.555 1.00 97.00 75 VAL A C 1
ATOM 593 O O . VAL A 1 75 ? -1.193 2.447 2.736 1.00 97.00 75 VAL A O 1
ATOM 596 N N . ASN A 1 76 ? -0.944 0.864 1.166 1.00 96.00 76 ASN A N 1
ATOM 597 C CA . ASN A 1 76 ? -0.923 -0.228 2.139 1.00 96.00 76 ASN A CA 1
ATOM 598 C C . ASN A 1 76 ? 0.210 -0.053 3.167 1.00 96.00 76 ASN A C 1
ATOM 600 O O . ASN A 1 76 ? -0.034 -0.196 4.360 1.00 96.00 76 ASN A O 1
ATOM 604 N N . SER A 1 77 ? 1.409 0.322 2.718 1.00 96.38 77 SER A N 1
ATOM 605 C CA . SER A 1 77 ? 2.569 0.514 3.595 1.00 96.38 77 SER A CA 1
ATOM 606 C C . SER A 1 77 ? 2.386 1.695 4.555 1.00 96.38 77 SER A C 1
ATOM 608 O O . SER A 1 77 ? 2.689 1.560 5.737 1.00 96.38 77 SER A O 1
ATOM 610 N N . PHE A 1 78 ? 1.845 2.829 4.089 1.00 96.19 78 PHE A N 1
ATOM 611 C CA . PHE A 1 78 ? 1.542 3.980 4.951 1.00 96.19 78 PHE A CA 1
ATOM 612 C C . PHE A 1 78 ? 0.499 3.634 6.021 1.00 96.19 78 PHE A C 1
ATOM 614 O O . PHE A 1 78 ? 0.682 3.961 7.193 1.00 96.19 78 PHE A O 1
ATOM 621 N N . LEU A 1 79 ? -0.568 2.924 5.641 1.00 94.56 79 LEU A N 1
ATOM 622 C CA . LEU A 1 79 ? -1.615 2.505 6.576 1.00 94.56 79 LEU A CA 1
ATOM 623 C C . LEU A 1 79 ? -1.087 1.531 7.633 1.00 94.56 79 LEU A C 1
ATOM 625 O O . LEU A 1 79 ? -1.391 1.687 8.811 1.00 94.56 79 LEU A O 1
ATOM 629 N N . GLU A 1 80 ? -0.277 0.549 7.234 1.00 92.75 80 GLU A N 1
ATOM 630 C CA . GLU A 1 80 ? 0.296 -0.428 8.165 1.00 92.75 80 GLU A CA 1
ATOM 631 C C . GLU A 1 80 ? 1.359 0.178 9.101 1.00 92.75 80 GLU A C 1
ATOM 633 O O . GLU A 1 80 ? 1.584 -0.353 10.189 1.00 92.75 80 GLU A O 1
ATOM 638 N N . GLN A 1 81 ? 1.989 1.296 8.719 1.00 93.12 81 GLN A N 1
ATOM 639 C CA . GLN A 1 81 ? 2.834 2.099 9.614 1.00 93.12 81 GLN A CA 1
ATOM 640 C C . GLN A 1 81 ? 2.037 2.986 10.581 1.00 93.12 81 GLN A C 1
ATOM 642 O O . GLN A 1 81 ? 2.610 3.494 11.542 1.00 93.12 81 GLN A O 1
ATOM 647 N N . GLY A 1 82 ? 0.743 3.204 10.332 1.00 91.88 82 GLY A N 1
ATOM 648 C CA . GLY A 1 82 ? -0.063 4.191 11.052 1.00 91.88 82 GLY A CA 1
ATOM 649 C C . GLY A 1 82 ? 0.134 5.634 10.572 1.00 91.88 82 GLY A C 1
ATOM 650 O O . GLY A 1 82 ? -0.359 6.561 11.214 1.00 91.88 82 GLY A O 1
ATOM 651 N N . ASP A 1 83 ? 0.807 5.851 9.436 1.00 94.75 83 ASP A N 1
ATOM 652 C CA . ASP A 1 83 ? 0.962 7.174 8.820 1.00 94.75 83 ASP A CA 1
ATOM 653 C C . ASP A 1 83 ? -0.260 7.513 7.952 1.00 94.75 83 ASP A C 1
ATOM 655 O O . ASP A 1 83 ? -0.233 7.559 6.716 1.00 94.75 83 ASP A O 1
ATOM 659 N N . TYR A 1 84 ? -1.390 7.723 8.628 1.00 93.94 84 TYR A N 1
ATOM 660 C CA . TYR A 1 84 ? -2.664 8.018 7.975 1.00 93.94 84 TYR A CA 1
ATOM 661 C C . TYR A 1 84 ? -2.646 9.358 7.233 1.00 93.94 84 TYR A C 1
ATOM 663 O O . TYR A 1 84 ? -3.361 9.517 6.242 1.00 93.94 84 TYR A O 1
ATOM 671 N N . LYS A 1 85 ? -1.811 10.310 7.675 1.00 95.56 85 LYS A N 1
ATOM 672 C CA . LYS A 1 85 ? -1.687 11.621 7.034 1.00 95.56 85 LYS A CA 1
ATOM 673 C C . LYS A 1 85 ? -1.032 11.495 5.663 1.00 95.56 85 LYS A C 1
ATOM 675 O O . LYS A 1 85 ? -1.609 11.985 4.694 1.00 95.56 85 LYS A O 1
ATOM 680 N N . ARG A 1 86 ? 0.098 10.782 5.544 1.00 95.75 86 ARG A N 1
ATOM 681 C CA . ARG A 1 86 ? 0.704 10.519 4.226 1.00 95.75 86 ARG A CA 1
ATOM 682 C C . ARG A 1 86 ? -0.218 9.714 3.328 1.00 95.75 86 ARG A C 1
ATOM 684 O O . ARG A 1 86 ? -0.310 10.027 2.145 1.00 95.75 86 ARG A O 1
ATOM 691 N N . ALA A 1 87 ? -0.929 8.722 3.867 1.00 96.00 87 ALA A N 1
ATOM 692 C CA . ALA A 1 87 ? -1.902 7.963 3.082 1.00 96.00 87 ALA A CA 1
ATOM 693 C C . ALA A 1 87 ? -3.004 8.872 2.503 1.00 96.00 87 ALA A C 1
ATOM 695 O O . ALA A 1 87 ? -3.318 8.783 1.315 1.00 96.00 87 ALA A O 1
ATOM 696 N N . GLN A 1 88 ? -3.558 9.777 3.315 1.00 95.44 88 GLN A N 1
ATOM 697 C CA . GLN A 1 88 ? -4.574 10.736 2.881 1.00 95.44 88 GLN A CA 1
ATOM 698 C C . GLN A 1 88 ? -4.035 11.730 1.844 1.00 95.44 88 GLN A C 1
ATOM 700 O O . GLN A 1 88 ? -4.694 11.978 0.830 1.00 95.44 88 GLN A O 1
ATOM 705 N N . ASP A 1 89 ? -2.847 12.287 2.079 1.00 97.00 89 ASP A N 1
ATOM 706 C CA . ASP A 1 89 ? -2.213 13.233 1.157 1.00 97.00 89 ASP A CA 1
ATOM 707 C C . ASP A 1 89 ? -1.946 12.577 -0.198 1.00 97.00 89 ASP A C 1
ATOM 709 O O . ASP A 1 89 ? -2.274 13.142 -1.241 1.00 97.00 89 ASP A O 1
ATOM 713 N N . PHE A 1 90 ? -1.449 11.342 -0.184 1.00 95.75 90 PHE A N 1
ATOM 714 C CA . PHE A 1 90 ? -1.188 10.568 -1.389 1.00 95.75 90 PHE A CA 1
ATOM 715 C C . PHE A 1 90 ? -2.470 10.243 -2.166 1.00 95.75 90 PHE A C 1
ATOM 717 O O . PHE A 1 90 ? -2.530 10.411 -3.382 1.00 95.75 90 PHE A O 1
ATOM 724 N N . LEU A 1 91 ? -3.544 9.840 -1.481 1.00 95.50 91 LEU A N 1
ATOM 725 C CA . LEU A 1 91 ? -4.846 9.630 -2.125 1.00 95.50 91 LEU A CA 1
ATOM 726 C C . LEU A 1 91 ? -5.420 10.928 -2.707 1.00 95.50 91 LEU A C 1
ATOM 728 O O . LEU A 1 91 ? -6.054 10.897 -3.760 1.00 95.50 91 LEU A O 1
ATOM 732 N N . THR A 1 92 ? -5.175 12.064 -2.053 1.00 96.06 92 THR A N 1
ATOM 733 C CA . THR A 1 92 ? -5.572 13.390 -2.548 1.00 96.06 92 THR A CA 1
ATOM 734 C C . THR A 1 92 ? -4.769 13.797 -3.785 1.00 96.06 92 THR A C 1
ATOM 736 O O . THR A 1 92 ? -5.310 14.419 -4.696 1.00 96.06 92 THR A O 1
ATOM 739 N N . GLU A 1 93 ? -3.486 13.438 -3.852 1.00 94.31 93 GLU A N 1
ATOM 740 C CA . GLU A 1 93 ? -2.670 13.606 -5.059 1.00 94.31 93 GLU A CA 1
ATOM 741 C C . GLU A 1 93 ? -3.241 12.778 -6.219 1.00 94.31 93 GLU A C 1
ATOM 743 O O . GLU A 1 93 ? -3.449 13.298 -7.317 1.00 94.31 93 GLU A O 1
ATOM 748 N N . LEU A 1 94 ? -3.553 11.501 -5.967 1.00 92.88 94 LEU A N 1
ATOM 749 C CA . LEU A 1 94 ? -4.106 10.605 -6.981 1.00 92.88 94 LEU A CA 1
ATOM 750 C C . LEU A 1 94 ? -5.481 11.061 -7.481 1.00 92.88 94 LEU A C 1
ATOM 752 O O . LEU A 1 94 ? -5.737 10.975 -8.680 1.00 92.88 94 LEU A O 1
ATOM 756 N N . SER A 1 95 ? -6.345 11.575 -6.600 1.00 93.56 95 SER A N 1
ATOM 757 C CA . SER A 1 95 ? -7.681 12.050 -6.986 1.00 93.56 95 SER A CA 1
ATOM 758 C C . SER A 1 95 ? -7.643 13.309 -7.854 1.00 93.56 95 SER A C 1
ATOM 760 O O . SER A 1 95 ? -8.515 13.496 -8.698 1.00 93.56 95 SER A O 1
ATOM 762 N N . LYS A 1 96 ? -6.618 14.153 -7.684 1.00 93.19 96 LYS A N 1
ATOM 763 C CA . LYS A 1 96 ? -6.386 15.358 -8.497 1.00 93.19 96 LYS A CA 1
ATOM 764 C C . LYS A 1 96 ? -5.620 15.075 -9.793 1.00 93.19 96 LYS A C 1
ATOM 766 O O . LYS A 1 96 ? -5.366 15.995 -10.569 1.00 93.19 96 LYS A O 1
ATOM 771 N N . SER A 1 97 ? -5.200 13.832 -10.022 1.00 89.25 97 SER A N 1
ATOM 772 C CA . SER A 1 97 ? -4.413 13.475 -11.195 1.00 89.25 97 SER A CA 1
ATOM 773 C C . SER A 1 97 ? -5.274 13.461 -12.459 1.00 89.25 97 SER A C 1
ATOM 775 O O . SER A 1 97 ? -6.287 12.774 -12.521 1.00 89.25 97 SER A O 1
ATOM 777 N N . ASN A 1 98 ? -4.813 14.143 -13.510 1.00 85.31 98 ASN A N 1
ATOM 778 C CA . ASN A 1 98 ? -5.443 14.120 -14.838 1.00 85.31 98 ASN A CA 1
ATOM 779 C C . ASN A 1 98 ? -4.833 13.058 -15.771 1.00 85.31 98 ASN A C 1
ATOM 781 O O . ASN A 1 98 ? -5.033 13.094 -16.984 1.00 85.31 98 ASN A O 1
ATOM 785 N N . LYS A 1 99 ? -4.038 12.126 -15.230 1.00 84.06 99 LYS A N 1
ATOM 786 C CA . LYS A 1 99 ? -3.413 11.057 -16.019 1.00 84.06 99 LYS A CA 1
ATOM 787 C C . LYS A 1 99 ? -4.462 10.042 -16.478 1.00 84.06 99 LYS A C 1
ATOM 789 O O . LYS A 1 99 ? -5.443 9.775 -15.783 1.00 84.06 99 LYS A O 1
ATOM 794 N N . GLN A 1 100 ? -4.227 9.420 -17.631 1.00 80.00 100 GLN A N 1
ATOM 795 C CA . GLN A 1 100 ? -5.072 8.325 -18.101 1.00 80.00 100 GLN A CA 1
ATOM 796 C C . GLN A 1 100 ? -5.108 7.202 -17.050 1.00 80.00 100 GLN A C 1
ATOM 798 O O . GLN A 1 100 ? -4.072 6.803 -16.520 1.00 80.00 100 GLN A O 1
ATOM 803 N N . GLY A 1 101 ? -6.308 6.730 -16.703 1.00 82.12 101 GLY A N 1
ATOM 804 C CA . GLY A 1 101 ? -6.492 5.724 -15.652 1.00 82.12 101 GLY A CA 1
AT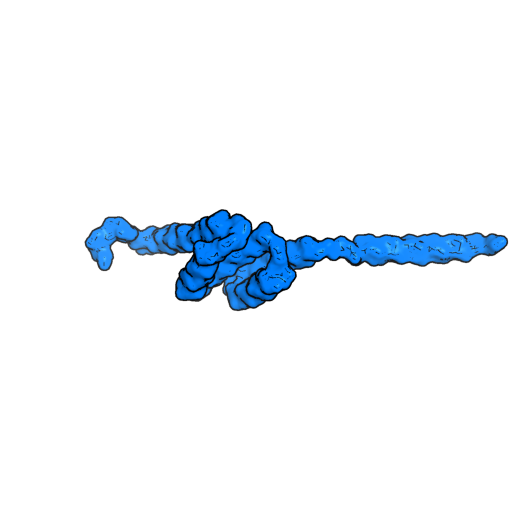OM 805 C C . GLY A 1 101 ? -6.392 6.249 -14.212 1.00 82.12 101 GLY A C 1
ATOM 806 O O . GLY A 1 101 ? -6.419 5.443 -13.285 1.00 82.12 101 GLY A O 1
ATOM 807 N N . ALA A 1 102 ? -6.324 7.569 -13.988 1.00 84.94 102 ALA A N 1
ATOM 808 C CA . ALA A 1 102 ? -6.245 8.157 -12.645 1.00 84.94 102 ALA A CA 1
ATOM 809 C C . ALA A 1 102 ? -7.381 7.706 -11.716 1.00 84.94 102 ALA A C 1
ATOM 811 O O . ALA A 1 102 ? -7.116 7.322 -10.580 1.00 84.94 102 ALA A O 1
ATOM 812 N N . ALA A 1 103 ? -8.623 7.665 -12.210 1.00 88.38 103 ALA A N 1
ATOM 813 C CA . ALA A 1 103 ? -9.767 7.199 -11.426 1.00 88.38 103 ALA A CA 1
ATOM 814 C C . ALA A 1 103 ? -9.604 5.737 -10.977 1.00 88.38 103 ALA A C 1
ATOM 816 O O . ALA A 1 103 ? -9.807 5.423 -9.807 1.00 88.38 103 ALA A O 1
ATOM 817 N N . ALA A 1 104 ? -9.178 4.849 -11.882 1.00 90.19 104 ALA A N 1
ATOM 818 C CA . ALA A 1 104 ? -8.932 3.446 -11.554 1.00 90.19 104 ALA A CA 1
ATOM 819 C C . ALA A 1 104 ? -7.788 3.297 -10.537 1.00 90.19 104 ALA A C 1
ATOM 821 O O . ALA A 1 104 ? -7.920 2.552 -9.568 1.00 90.19 104 ALA A O 1
ATOM 822 N N . ASN A 1 105 ? -6.702 4.057 -10.708 1.00 89.88 105 ASN A N 1
ATOM 823 C CA . ASN A 1 105 ? -5.570 4.071 -9.781 1.00 89.88 105 ASN A CA 1
ATOM 824 C C . ASN A 1 105 ? -5.966 4.580 -8.390 1.00 89.88 105 ASN A C 1
ATOM 826 O O . ASN A 1 105 ? -5.599 3.968 -7.387 1.00 89.88 105 ASN A O 1
ATOM 830 N N . TYR A 1 106 ? -6.738 5.667 -8.326 1.00 93.44 106 TYR A N 1
ATOM 831 C CA . TYR A 1 106 ? -7.279 6.194 -7.078 1.00 93.44 106 TYR A CA 1
ATOM 832 C C . TYR A 1 106 ? -8.163 5.158 -6.383 1.00 93.44 106 TYR A C 1
ATOM 834 O O . TYR A 1 106 ? -7.942 4.869 -5.212 1.00 93.44 106 TYR A O 1
ATOM 842 N N . LEU A 1 107 ? -9.118 4.552 -7.095 1.00 93.38 107 LEU A N 1
ATOM 843 C CA . LEU A 1 107 ? -10.031 3.559 -6.522 1.00 93.38 107 LEU A CA 1
ATOM 844 C C . LEU A 1 107 ? -9.289 2.313 -6.023 1.00 93.38 107 LEU A C 1
ATOM 846 O O . LEU A 1 107 ? -9.566 1.832 -4.924 1.00 93.38 107 LEU A O 1
ATOM 850 N N . ALA A 1 108 ? -8.316 1.817 -6.790 1.00 92.62 108 ALA A N 1
ATOM 851 C CA . ALA A 1 108 ? -7.495 0.678 -6.391 1.00 92.62 108 ALA A CA 1
ATOM 852 C C . ALA A 1 108 ? -6.701 0.973 -5.106 1.00 92.62 108 ALA A C 1
ATOM 854 O O . ALA A 1 108 ? -6.658 0.143 -4.194 1.00 92.62 108 ALA A O 1
ATOM 855 N N . ALA A 1 109 ? -6.107 2.167 -5.011 1.00 94.19 109 ALA A N 1
ATOM 856 C CA . ALA A 1 109 ? -5.365 2.605 -3.834 1.00 94.19 109 ALA A CA 1
ATOM 857 C C . ALA A 1 109 ? -6.293 2.855 -2.629 1.00 94.19 109 ALA A C 1
ATOM 859 O O . ALA A 1 109 ? -6.030 2.362 -1.532 1.00 94.19 109 ALA A O 1
ATOM 860 N N . ALA A 1 110 ? -7.421 3.540 -2.831 1.00 94.44 110 ALA A N 1
ATOM 861 C CA . ALA A 1 110 ? -8.427 3.813 -1.804 1.00 94.44 110 ALA A CA 1
ATOM 862 C C . ALA A 1 110 ? -9.048 2.524 -1.238 1.00 94.44 110 ALA A C 1
ATOM 864 O O . ALA A 1 110 ? -9.363 2.454 -0.049 1.00 94.44 110 ALA A O 1
ATOM 865 N N . GLY A 1 111 ? -9.146 1.462 -2.045 1.00 93.88 111 GLY A N 1
ATOM 866 C CA . GLY A 1 111 ? -9.561 0.137 -1.585 1.00 93.88 111 GLY A CA 1
ATOM 867 C C . GLY A 1 111 ? -8.702 -0.419 -0.439 1.00 93.88 111 GLY A C 1
ATOM 868 O O . GLY A 1 111 ? -9.218 -1.153 0.407 1.00 93.88 111 GLY A O 1
ATOM 869 N N . GLN A 1 112 ? -7.421 -0.031 -0.341 1.00 93.44 112 GLN A N 1
ATOM 870 C CA . GLN A 1 112 ? -6.566 -0.425 0.787 1.00 93.44 112 GLN A CA 1
ATOM 871 C C . GLN A 1 112 ? -7.008 0.203 2.108 1.00 93.44 112 GLN A C 1
ATOM 873 O O . GLN A 1 112 ? -6.892 -0.449 3.143 1.00 93.44 112 GLN A O 1
ATOM 878 N N . VAL A 1 113 ? -7.566 1.417 2.080 1.00 93.44 113 VAL A N 1
ATOM 879 C CA . VAL A 1 113 ? -8.121 2.064 3.277 1.00 93.44 113 VAL A CA 1
ATOM 880 C C . VAL A 1 113 ? -9.303 1.256 3.790 1.00 93.44 113 VAL A C 1
ATOM 882 O O . VAL A 1 113 ? -9.318 0.867 4.951 1.00 93.44 113 VAL A O 1
ATOM 885 N N . VAL A 1 114 ? -10.243 0.906 2.905 1.00 93.31 114 VAL A N 1
ATOM 886 C CA . VAL A 1 114 ? -11.418 0.098 3.267 1.00 93.31 114 VAL A CA 1
ATOM 887 C C . VAL A 1 114 ? -10.999 -1.261 3.832 1.00 93.31 114 VAL A C 1
ATOM 889 O O . VAL A 1 114 ? -11.538 -1.702 4.848 1.00 93.31 114 VAL A O 1
ATOM 892 N N . LYS A 1 115 ? -10.015 -1.921 3.208 1.00 92.75 115 LYS A N 1
ATOM 893 C CA . LYS A 1 115 ? -9.437 -3.170 3.719 1.00 92.75 115 LYS A CA 1
ATOM 894 C C . LYS A 1 115 ? -8.824 -2.978 5.112 1.00 92.75 115 LYS A C 1
ATOM 896 O O . LYS A 1 115 ? -9.110 -3.768 6.006 1.00 92.75 115 LYS A O 1
ATOM 901 N N . GLY A 1 116 ? -8.017 -1.936 5.306 1.00 88.38 116 GLY A N 1
ATOM 902 C CA . GLY A 1 116 ? -7.398 -1.618 6.594 1.00 88.38 116 GLY A CA 1
ATOM 903 C C . GLY A 1 116 ? -8.436 -1.375 7.691 1.00 88.38 116 GLY A C 1
ATOM 904 O O . GLY A 1 116 ? -8.350 -1.968 8.764 1.00 88.38 116 GLY A O 1
ATOM 905 N N . THR A 1 117 ? -9.476 -0.590 7.399 1.00 88.69 117 THR A N 1
ATOM 906 C CA . THR A 1 117 ? -10.594 -0.350 8.321 1.00 88.69 117 THR A CA 1
ATOM 907 C C . THR A 1 117 ? -11.318 -1.645 8.681 1.00 88.69 117 THR A C 1
ATOM 909 O O . THR A 1 117 ? -11.596 -1.872 9.855 1.00 88.69 117 THR A O 1
ATOM 912 N N . ARG A 1 118 ? -11.586 -2.529 7.709 1.00 91.00 118 ARG A N 1
ATOM 913 C CA . ARG A 1 118 ? -12.200 -3.842 7.980 1.00 91.00 118 ARG A CA 1
ATOM 914 C C . ARG A 1 118 ? -11.339 -4.692 8.908 1.00 91.00 118 ARG A C 1
ATOM 916 O O . ARG A 1 118 ? -11.852 -5.168 9.915 1.00 91.00 118 ARG A O 1
ATOM 923 N N . ASN A 1 119 ? -10.040 -4.795 8.631 1.00 89.94 119 ASN A N 1
ATOM 924 C CA . ASN A 1 119 ? -9.104 -5.518 9.492 1.00 89.94 119 ASN A CA 1
ATOM 925 C C . ASN A 1 119 ? -9.104 -4.955 10.922 1.00 89.94 119 ASN A C 1
ATOM 927 O O . ASN A 1 119 ? -9.043 -5.708 11.891 1.00 89.94 119 ASN A O 1
ATOM 931 N N . GLN A 1 120 ? -9.181 -3.631 11.070 1.00 88.38 120 GLN A N 1
ATOM 932 C CA . GLN A 1 120 ? -9.224 -2.989 12.380 1.00 88.38 120 GLN A CA 1
ATOM 933 C C . GLN A 1 120 ? -10.537 -3.279 13.123 1.00 88.38 120 GLN A C 1
ATOM 935 O O . GLN A 1 120 ? -10.507 -3.609 14.307 1.00 88.38 120 GLN A O 1
ATOM 940 N N . ILE A 1 121 ? -11.678 -3.228 12.431 1.00 90.31 121 ILE A N 1
ATOM 941 C CA . ILE A 1 121 ? -12.985 -3.602 12.994 1.00 90.31 121 ILE A CA 1
ATOM 942 C C . ILE A 1 121 ? -12.986 -5.069 13.441 1.00 90.31 121 ILE A C 1
ATOM 944 O O . ILE A 1 121 ? -13.506 -5.385 14.508 1.00 90.31 121 ILE A O 1
ATOM 948 N N . GLU A 1 122 ? -12.392 -5.970 12.658 1.00 91.25 122 GLU A N 1
ATOM 949 C CA . GLU A 1 122 ? -12.266 -7.386 13.019 1.00 91.25 122 GLU A CA 1
ATOM 950 C C . GLU A 1 122 ? -11.414 -7.585 14.278 1.00 91.25 122 GLU A C 1
ATOM 952 O O . GLU A 1 122 ? -11.794 -8.362 15.154 1.00 91.25 122 GLU A O 1
ATOM 957 N N . ARG A 1 123 ? -10.314 -6.833 14.420 1.00 89.25 123 ARG A N 1
ATOM 958 C CA . ARG A 1 123 ? -9.496 -6.832 15.644 1.00 89.25 123 ARG A CA 1
ATOM 959 C C . ARG A 1 123 ? -10.286 -6.345 16.855 1.00 89.25 123 ARG A C 1
ATOM 961 O O . ARG A 1 123 ? -10.213 -6.973 17.903 1.00 89.25 123 ARG A O 1
ATOM 968 N N . TYR A 1 124 ? -11.066 -5.273 16.719 1.00 89.62 124 TYR A N 1
ATOM 969 C CA . TYR A 1 124 ? -11.934 -4.798 17.802 1.00 89.62 124 TYR A CA 1
ATOM 970 C C . TYR A 1 124 ? -12.989 -5.830 18.187 1.00 89.62 124 TYR A C 1
ATOM 972 O O . TYR A 1 124 ? -13.156 -6.116 19.371 1.00 89.62 124 TYR A O 1
ATOM 980 N N . ARG A 1 125 ? -13.619 -6.474 17.200 1.00 90.31 125 ARG A N 1
ATOM 981 C CA . ARG A 1 125 ? -14.587 -7.545 17.448 1.00 90.31 125 ARG A CA 1
ATOM 982 C C . ARG A 1 125 ? -13.963 -8.722 18.198 1.00 90.31 125 ARG A C 1
ATOM 984 O O . ARG A 1 125 ? -14.603 -9.267 19.090 1.00 90.31 125 ARG A O 1
ATOM 991 N N . ALA A 1 126 ? -12.721 -9.092 17.880 1.00 92.12 126 ALA A N 1
ATOM 992 C CA . ALA A 1 126 ? -11.992 -10.136 18.604 1.00 92.12 126 ALA A CA 1
ATOM 993 C C . ALA A 1 126 ? -11.721 -9.774 20.078 1.00 92.12 126 ALA A C 1
ATOM 995 O O . ALA A 1 126 ? -11.559 -10.667 20.904 1.00 92.12 126 ALA A O 1
ATOM 996 N N . LEU A 1 127 ? -11.716 -8.481 20.415 1.00 90.62 127 LEU A N 1
ATOM 997 C CA . LEU A 1 127 ? -11.611 -7.966 21.784 1.00 90.62 127 LEU A CA 1
ATOM 998 C C . LEU A 1 127 ? -12.982 -7.755 22.455 1.00 90.62 127 LEU A C 1
ATOM 1000 O O . LEU A 1 127 ? -13.045 -7.192 23.543 1.00 90.62 127 LEU A O 1
ATOM 1004 N N . GLY A 1 128 ? -14.081 -8.171 21.816 1.00 89.12 128 GLY A N 1
ATOM 1005 C CA . GLY A 1 128 ? -15.442 -7.966 22.318 1.00 89.12 128 GLY A CA 1
ATOM 1006 C C . GLY A 1 128 ? -15.988 -6.549 22.114 1.00 89.12 128 GLY A C 1
ATOM 1007 O O . GLY A 1 128 ? -17.089 -6.258 22.568 1.00 89.12 128 GLY A O 1
ATOM 1008 N N . LEU A 1 129 ? -15.260 -5.674 21.414 1.00 87.00 129 LEU A N 1
ATOM 1009 C CA . LEU A 1 129 ? -15.698 -4.315 21.106 1.00 87.00 129 LEU A CA 1
ATOM 1010 C C . LEU A 1 129 ? -16.511 -4.309 19.808 1.00 87.00 129 LEU A C 1
ATOM 1012 O O . LEU A 1 129 ? -16.061 -4.798 18.767 1.00 87.00 129 LEU A O 1
ATOM 1016 N N . SER A 1 130 ? -17.704 -3.717 19.849 1.00 83.50 130 SER A N 1
ATOM 1017 C CA . SER A 1 130 ? -18.550 -3.530 18.671 1.00 83.50 130 SER A CA 1
ATOM 1018 C C . SER A 1 130 ? -18.701 -2.049 18.350 1.00 83.50 130 SER A C 1
ATOM 1020 O O . SER A 1 130 ? -19.019 -1.246 19.213 1.00 83.50 130 SER A O 1
ATOM 1022 N N . VAL A 1 131 ? -18.550 -1.684 17.075 1.00 72.75 131 VAL A N 1
ATOM 1023 C CA . VAL A 1 131 ? -18.814 -0.310 16.599 1.00 72.75 131 VAL A CA 1
ATOM 1024 C C . VAL A 1 131 ? -20.300 0.060 16.743 1.00 72.75 131 VAL A C 1
ATOM 1026 O O . VAL A 1 131 ? -20.650 1.232 16.772 1.00 72.75 131 VAL A O 1
ATOM 1029 N N . ALA A 1 132 ? -21.183 -0.940 16.826 1.00 78.25 132 ALA A N 1
ATOM 1030 C CA . ALA A 1 132 ? -22.613 -0.738 17.043 1.00 78.25 132 ALA A CA 1
ATOM 1031 C C . ALA A 1 132 ? -22.990 -0.629 18.531 1.00 78.25 132 ALA A C 1
ATOM 1033 O O . ALA A 1 132 ? -24.166 -0.416 18.836 1.00 78.25 132 ALA A O 1
ATOM 1034 N N . ASP A 1 133 ? -22.031 -0.817 19.443 1.00 75.25 133 ASP A N 1
ATOM 1035 C CA . ASP A 1 133 ? -22.290 -0.725 20.873 1.00 75.25 133 ASP A CA 1
ATOM 1036 C C . ASP A 1 133 ? -22.507 0.740 21.256 1.00 75.25 133 ASP A C 1
ATOM 1038 O O . ASP A 1 133 ? -21.637 1.584 21.058 1.00 75.25 133 ASP A O 1
ATOM 1042 N N . ARG A 1 134 ? -23.700 1.062 21.761 1.00 68.94 134 ARG A N 1
ATOM 1043 C CA . ARG A 1 134 ? -24.108 2.450 22.058 1.00 68.94 134 ARG A CA 1
ATOM 1044 C C . ARG A 1 134 ? -23.561 2.979 23.387 1.00 68.94 134 ARG A C 1
ATOM 1046 O O . ARG A 1 134 ? -23.848 4.118 23.736 1.00 68.94 134 ARG A O 1
ATOM 1053 N N . ASN A 1 135 ? -22.830 2.141 24.119 1.00 66.50 135 ASN A N 1
ATOM 1054 C CA . ASN A 1 135 ? -22.313 2.424 25.457 1.00 66.50 135 ASN A CA 1
ATOM 1055 C C . ASN A 1 135 ? -20.784 2.640 25.485 1.00 66.50 135 ASN A C 1
ATOM 1057 O O . ASN A 1 135 ? -20.204 2.662 26.570 1.00 66.50 135 ASN A O 1
ATOM 1061 N N . LEU A 1 136 ? -20.145 2.754 24.314 1.00 58.22 136 LEU A N 1
ATOM 1062 C CA . LEU A 1 136 ? -18.770 3.245 24.138 1.00 58.22 136 LEU A CA 1
ATOM 1063 C C . LEU A 1 136 ? -18.774 4.768 23.978 1.00 58.22 136 LEU A C 1
ATOM 1065 O O . LEU A 1 136 ? -17.842 5.403 24.517 1.00 58.22 136 LEU A O 1
#

Radius of gyration: 24.11 Å; Cα contacts (8 Å, |Δi|>4): 85; chains: 1; bounding box: 68×46×67 Å

Secondary structure (DSSP, 8-state):
--HHHHHHHHHHHHHHHHHHHT----HHHHHHHHHHHHHHHHHTT-HHHHHHHHHHHHHH---HHHHHHHHHHHHHHHHHHT-HHHHHHHHHHHHT--STTHHHHHHHHHHHHHHHHHHHHHHHHHTT--TT-TT-